Protein AF-A0A0A8X2U4-F1 (afdb_monomer_lite)

Radius of gyration: 12.23 Å; chains: 1; bounding box: 30×22×30 Å

Sequence (86 aa):
MNNEAILQKSAEQQQLKDIQNKIVEDIYSDEDLVRLLDLLKENTDKMDYLQTRKLCELVQYLYTNEREERQANKLLDIINGMFYKQ

Organism: Mesobacillus selenatarsenatis (strain DSM 18680 / JCM 14380 / FERM P-15431 / SF-1) (NCBI:txid1321606)

Secondary structure (DSSP, 8-state):
----BS--SHHHHHHHHHHHHHHHTT---HHHHHHHHHHHHTTGGG--HHHHHHHHHHHHHHHHS-GGG--HHHHHHHHHHHHB--

Structure (mmCIF, N/CA/C/O backbone):
data_AF-A0A0A8X2U4-F1
#
_entry.id   AF-A0A0A8X2U4-F1
#
loop_
_atom_site.group_PDB
_atom_site.id
_atom_site.type_symbol
_atom_site.label_atom_id
_atom_site.label_alt_id
_atom_site.label_comp_id
_atom_site.label_asym_id
_atom_site.label_entity_id
_atom_site.label_seq_id
_atom_site.pdbx_PDB_ins_code
_atom_site.Cartn_x
_atom_site.Cartn_y
_atom_site.Cartn_z
_atom_site.occupancy
_atom_site.B_iso_or_equiv
_atom_site.auth_seq_id
_atom_site.auth_comp_id
_atom_site.auth_asym_id
_atom_site.auth_atom_id
_atom_site.pdbx_PDB_model_num
ATOM 1 N N . MET A 1 1 ? 18.955 11.109 -2.482 1.00 35.19 1 MET A N 1
ATOM 2 C CA . MET A 1 1 ? 19.135 9.724 -2.960 1.00 35.19 1 MET A CA 1
ATOM 3 C C . MET A 1 1 ? 17.957 9.433 -3.867 1.00 35.19 1 MET A C 1
ATOM 5 O O . MET A 1 1 ? 16.838 9.702 -3.450 1.00 35.19 1 MET A O 1
ATOM 9 N N . ASN A 1 2 ? 18.195 9.033 -5.117 1.00 37.03 2 ASN A N 1
ATOM 10 C CA . ASN A 1 2 ? 17.110 8.631 -6.012 1.00 37.03 2 ASN A CA 1
ATOM 11 C C . ASN A 1 2 ? 16.651 7.247 -5.558 1.00 37.03 2 ASN A C 1
ATOM 13 O O . ASN A 1 2 ? 17.296 6.259 -5.893 1.00 37.03 2 ASN A O 1
ATOM 17 N N . ASN A 1 3 ? 15.587 7.184 -4.759 1.00 52.84 3 ASN A N 1
ATOM 18 C CA . ASN A 1 3 ? 14.938 5.913 -4.471 1.00 52.84 3 ASN A CA 1
ATOM 19 C C . ASN A 1 3 ? 14.336 5.423 -5.787 1.00 52.84 3 ASN A C 1
ATOM 21 O O . ASN A 1 3 ? 13.372 6.007 -6.286 1.00 52.84 3 ASN A O 1
ATOM 25 N N . GLU A 1 4 ? 14.939 4.404 -6.393 1.00 63.16 4 GLU A N 1
ATOM 26 C CA . GLU A 1 4 ? 14.368 3.779 -7.580 1.00 63.16 4 GLU A CA 1
ATOM 27 C C . GLU A 1 4 ? 12.996 3.212 -7.204 1.00 63.16 4 GLU A C 1
ATOM 29 O O . GLU A 1 4 ? 12.881 2.356 -6.324 1.00 63.16 4 GLU A O 1
ATOM 34 N N . ALA A 1 5 ? 11.948 3.737 -7.836 1.00 78.25 5 ALA A N 1
ATOM 35 C CA . ALA A 1 5 ? 10.593 3.253 -7.650 1.00 78.25 5 ALA A CA 1
ATOM 36 C C . ALA A 1 5 ? 10.340 2.045 -8.561 1.00 78.25 5 ALA A C 1
ATOM 38 O O . ALA A 1 5 ? 10.770 2.025 -9.720 1.00 78.25 5 ALA A O 1
ATOM 39 N N . ILE A 1 6 ? 9.597 1.052 -8.070 1.00 87.94 6 ILE A N 1
ATOM 40 C CA . ILE A 1 6 ? 9.170 -0.087 -8.906 1.00 87.94 6 ILE A CA 1
ATOM 41 C C . ILE A 1 6 ? 8.203 0.358 -10.017 1.00 87.94 6 ILE A C 1
ATOM 43 O O . ILE A 1 6 ? 8.174 -0.238 -11.095 1.00 87.94 6 ILE A O 1
ATOM 47 N N . LEU A 1 7 ? 7.469 1.451 -9.777 1.00 88.88 7 LEU A N 1
ATOM 48 C CA . LEU A 1 7 ? 6.557 2.075 -10.733 1.00 88.88 7 LEU A CA 1
ATOM 49 C C . LEU A 1 7 ? 7.322 3.017 -11.657 1.00 88.88 7 LEU A C 1
ATOM 51 O O . LEU A 1 7 ? 7.924 3.997 -11.213 1.00 88.88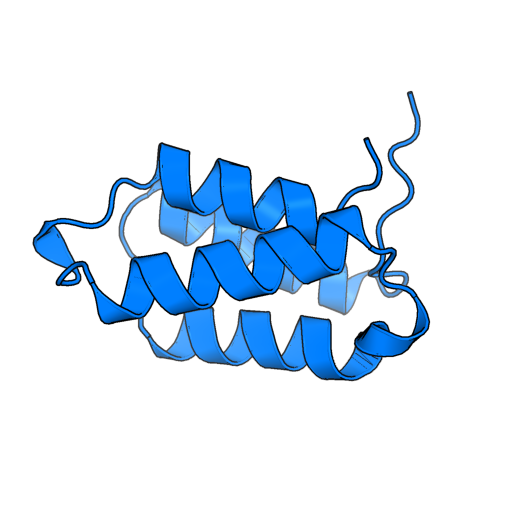 7 LEU A O 1
ATOM 55 N N . GLN A 1 8 ? 7.261 2.735 -12.954 1.00 84.50 8 GLN A N 1
ATOM 56 C CA . GLN A 1 8 ? 7.961 3.505 -13.986 1.00 84.50 8 GLN A CA 1
ATOM 57 C C . GLN A 1 8 ? 7.003 4.395 -14.785 1.00 84.50 8 GLN A C 1
ATOM 59 O O . GLN A 1 8 ? 7.436 5.378 -15.386 1.00 84.50 8 GLN A O 1
ATOM 64 N N . LYS A 1 9 ? 5.697 4.085 -14.797 1.00 89.44 9 LYS A N 1
ATOM 65 C CA . LYS A 1 9 ? 4.709 4.905 -15.503 1.00 89.44 9 LYS A CA 1
ATOM 66 C C . LYS A 1 9 ? 4.219 6.028 -14.591 1.00 89.44 9 LYS A C 1
ATOM 68 O O . LYS A 1 9 ? 3.846 5.793 -13.444 1.00 89.44 9 LYS A O 1
ATOM 73 N N . SER A 1 10 ? 4.137 7.245 -15.127 1.00 89.88 10 SER A N 1
ATOM 74 C CA . SER A 1 10 ? 3.648 8.414 -14.380 1.00 89.88 10 SER A CA 1
ATOM 75 C C . SER A 1 10 ? 2.225 8.224 -13.844 1.00 89.88 10 SER A C 1
ATOM 77 O O . SER A 1 10 ? 1.927 8.654 -12.734 1.00 89.88 10 SER A O 1
ATOM 79 N N . ALA A 1 11 ? 1.360 7.541 -14.600 1.00 92.81 11 ALA A N 1
ATOM 80 C CA . ALA A 1 11 ? -0.004 7.232 -14.178 1.00 92.81 11 ALA A CA 1
ATOM 81 C C . ALA A 1 11 ? -0.039 6.337 -12.925 1.00 92.81 11 ALA A C 1
ATOM 83 O O . ALA A 1 11 ? -0.793 6.618 -11.999 1.00 92.81 11 ALA A O 1
ATOM 84 N N . GLU A 1 12 ? 0.816 5.313 -12.863 1.00 92.94 12 GLU A N 1
ATOM 85 C CA . GLU A 1 12 ? 0.936 4.411 -11.707 1.00 92.94 12 GLU A CA 1
ATOM 86 C C . GLU A 1 12 ? 1.471 5.169 -10.483 1.00 92.94 12 GLU A C 1
ATOM 88 O O . GLU A 1 12 ? 0.957 5.028 -9.376 1.00 92.94 12 GLU A O 1
ATOM 93 N N . GLN A 1 13 ? 2.477 6.026 -10.686 1.00 93.06 13 GLN A N 1
ATOM 94 C CA . GLN A 1 13 ? 3.039 6.865 -9.623 1.00 93.06 13 GLN A CA 1
ATOM 95 C C . GLN A 1 13 ? 2.003 7.845 -9.057 1.00 93.06 13 GLN A C 1
ATOM 97 O O . GLN A 1 13 ? 1.946 8.044 -7.844 1.00 93.06 13 GLN A O 1
ATOM 102 N N . GLN A 1 14 ? 1.167 8.438 -9.916 1.00 94.75 14 GLN A N 1
ATOM 103 C CA . GLN A 1 14 ? 0.080 9.311 -9.479 1.00 94.75 14 GLN A CA 1
ATOM 104 C C . GLN A 1 14 ? -0.975 8.530 -8.687 1.00 94.75 14 GLN A C 1
ATOM 106 O O . GLN A 1 14 ? -1.378 8.982 -7.622 1.00 94.75 14 GLN A O 1
ATOM 111 N N . GLN A 1 15 ? -1.363 7.338 -9.150 1.00 95.25 15 GLN A N 1
ATOM 112 C CA . GLN A 1 15 ? -2.305 6.476 -8.429 1.00 95.25 15 GLN A CA 1
ATOM 113 C C . GLN A 1 15 ? -1.782 6.080 -7.043 1.00 95.25 15 GLN A C 1
ATOM 115 O O . GLN A 1 15 ? -2.519 6.176 -6.063 1.00 95.25 15 GLN A O 1
ATOM 120 N N . LEU A 1 16 ? -0.506 5.692 -6.935 1.00 95.69 16 LEU A N 1
ATOM 121 C CA . LEU A 1 16 ? 0.127 5.414 -5.644 1.00 95.69 16 LEU A CA 1
ATOM 122 C C . LEU A 1 16 ? 0.076 6.642 -4.725 1.00 95.69 16 LEU A C 1
ATOM 124 O O . LEU A 1 16 ? -0.303 6.518 -3.561 1.00 95.69 16 LEU A O 1
ATOM 128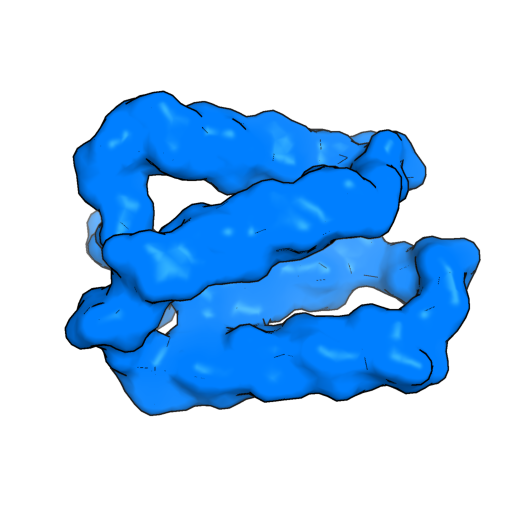 N N . LYS A 1 17 ? 0.419 7.824 -5.250 1.00 95.88 17 LYS A N 1
ATOM 129 C CA . LYS A 1 17 ? 0.393 9.080 -4.493 1.00 95.88 17 LYS A CA 1
ATOM 130 C C . LYS A 1 17 ? -1.012 9.421 -3.996 1.00 95.88 17 LYS A C 1
ATOM 132 O O . LYS A 1 17 ? -1.167 9.842 -2.853 1.00 95.88 17 LYS A O 1
ATOM 137 N N . ASP A 1 18 ? -2.031 9.218 -4.824 1.00 97.44 18 ASP A N 1
ATOM 138 C CA . ASP A 1 18 ? -3.423 9.458 -4.443 1.00 97.44 18 ASP A CA 1
ATOM 139 C C . ASP A 1 18 ? -3.854 8.521 -3.304 1.00 97.44 18 ASP A C 1
ATOM 141 O O . ASP A 1 18 ? -4.465 8.970 -2.336 1.00 97.44 18 ASP A O 1
ATOM 145 N N . ILE A 1 19 ? -3.476 7.239 -3.365 1.00 97.50 19 ILE A N 1
ATOM 146 C CA . ILE A 1 19 ? -3.739 6.269 -2.290 1.00 97.50 19 ILE A CA 1
ATOM 147 C C . ILE A 1 19 ? -3.002 6.670 -1.005 1.00 97.50 19 ILE A C 1
ATOM 149 O O . ILE A 1 19 ? -3.601 6.678 0.069 1.00 97.50 19 ILE A O 1
ATOM 153 N N . GLN A 1 20 ? -1.727 7.056 -1.096 1.00 97.00 20 GLN A N 1
ATOM 154 C CA . GLN A 1 20 ? -0.953 7.529 0.055 1.00 97.00 20 GLN A CA 1
ATOM 155 C C . GLN A 1 20 ? -1.595 8.759 0.707 1.00 97.00 20 GLN A C 1
ATOM 157 O O . GLN A 1 20 ? -1.727 8.792 1.928 1.00 97.00 20 GLN A O 1
ATOM 162 N N . ASN A 1 21 ? -2.048 9.736 -0.085 1.00 97.88 21 ASN A N 1
ATOM 163 C CA . ASN A 1 21 ? -2.737 10.921 0.432 1.00 97.88 21 ASN A CA 1
ATOM 164 C C . ASN A 1 21 ? -4.030 10.544 1.164 1.00 97.88 21 ASN A C 1
ATOM 166 O O . ASN A 1 21 ? -4.258 11.012 2.274 1.00 97.88 21 ASN A O 1
ATOM 170 N N . LYS A 1 22 ? -4.833 9.632 0.604 1.00 97.81 22 LYS A N 1
ATOM 171 C CA . LYS A 1 22 ? -6.033 9.126 1.286 1.00 97.81 22 LYS A CA 1
ATOM 172 C C . LYS A 1 22 ? -5.716 8.406 2.595 1.00 97.81 22 LYS A C 1
ATOM 174 O O . LYS A 1 22 ? -6.518 8.467 3.520 1.00 97.81 22 LYS A O 1
ATOM 179 N N . ILE A 1 23 ? -4.576 7.714 2.684 1.00 96.81 23 ILE A N 1
ATOM 180 C CA . ILE A 1 23 ? -4.118 7.090 3.934 1.00 96.81 23 ILE A CA 1
ATOM 181 C C . ILE A 1 23 ? -3.715 8.153 4.955 1.00 96.81 23 ILE A C 1
ATOM 183 O O . ILE A 1 23 ? -4.104 8.042 6.113 1.00 96.81 23 ILE A O 1
ATOM 187 N N . VAL A 1 24 ? -2.992 9.197 4.536 1.00 96.56 24 VAL A N 1
ATOM 188 C CA . VAL A 1 24 ? -2.643 10.342 5.398 1.00 96.56 24 VAL A CA 1
ATOM 189 C C . VAL A 1 24 ? -3.897 11.029 5.944 1.00 96.56 24 VAL A C 1
ATOM 191 O O . VAL A 1 24 ? -3.943 11.374 7.121 1.00 96.56 24 VAL A O 1
ATOM 194 N N . GLU A 1 25 ? -4.908 11.209 5.099 1.00 96.75 25 GLU A N 1
ATOM 195 C CA . GLU A 1 25 ? -6.191 11.824 5.454 1.00 96.75 25 GLU A CA 1
ATOM 196 C C . GLU A 1 25 ? -7.154 10.853 6.166 1.00 96.75 25 GLU A C 1
ATOM 198 O O . GLU A 1 25 ? -8.235 11.262 6.576 1.00 96.75 25 GLU A O 1
ATOM 203 N N . ASP A 1 26 ? -6.768 9.580 6.319 1.00 94.88 26 ASP A N 1
ATOM 204 C CA . ASP A 1 26 ? -7.568 8.480 6.878 1.00 94.88 26 ASP A CA 1
ATOM 205 C C . ASP A 1 26 ? -8.934 8.251 6.191 1.00 94.88 26 ASP A C 1
ATOM 207 O O . ASP A 1 26 ? -9.873 7.711 6.770 1.00 94.88 26 ASP A O 1
ATOM 211 N N . ILE A 1 27 ? -9.042 8.601 4.908 1.00 96.31 27 ILE A N 1
ATOM 212 C CA . ILE A 1 27 ? -10.258 8.439 4.088 1.00 96.31 27 ILE A CA 1
ATOM 213 C C . ILE A 1 27 ? -10.167 7.279 3.086 1.00 96.31 27 ILE A C 1
ATOM 215 O O . ILE A 1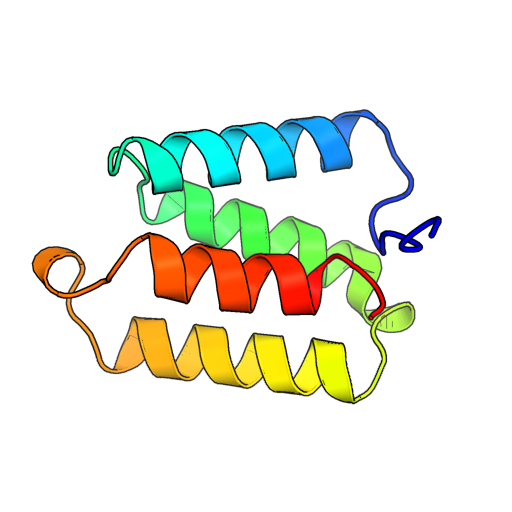 27 ? -11.011 7.148 2.199 1.00 96.31 27 ILE A O 1
ATOM 219 N N . TYR A 1 28 ? -9.120 6.457 3.172 1.00 95.56 28 TYR A N 1
ATOM 220 C CA . TYR A 1 28 ? -8.940 5.326 2.264 1.00 95.56 28 TYR A CA 1
ATOM 221 C C . TYR A 1 28 ? -9.946 4.197 2.531 1.00 95.56 28 TYR A C 1
ATOM 223 O O . TYR A 1 28 ? -10.334 3.920 3.672 1.00 95.56 28 TYR A O 1
ATOM 231 N N . SER A 1 29 ? -10.310 3.526 1.441 1.00 94.56 29 SER A N 1
ATOM 232 C CA . SER A 1 29 ? -11.2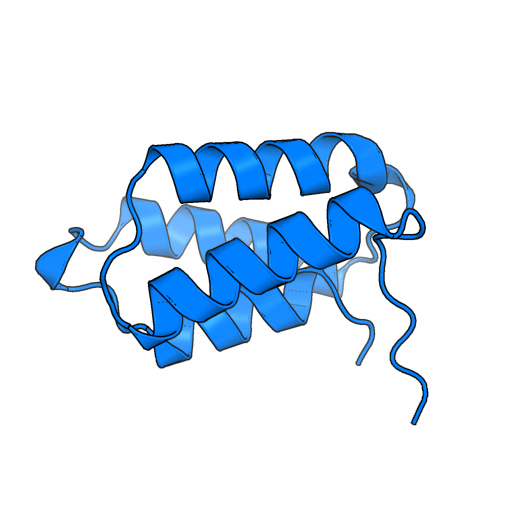19 2.381 1.384 1.00 94.56 29 SER A CA 1
ATOM 233 C C . SER A 1 29 ? -10.476 1.083 1.053 1.00 94.56 29 SER A C 1
ATOM 235 O O . SER A 1 29 ? -9.322 1.105 0.620 1.00 94.56 29 SER A O 1
ATOM 237 N N . ASP A 1 30 ? -11.150 -0.060 1.187 1.00 91.88 30 ASP A N 1
ATOM 238 C CA . ASP A 1 30 ? -10.582 -1.343 0.756 1.00 91.88 30 ASP A CA 1
ATOM 239 C C . ASP A 1 30 ? -10.336 -1.390 -0.765 1.00 91.88 30 ASP A C 1
ATOM 241 O O . ASP A 1 30 ? -9.379 -2.021 -1.207 1.00 91.88 30 ASP A O 1
ATOM 245 N N . GLU A 1 31 ? -11.112 -0.662 -1.581 1.00 95.69 31 GLU A N 1
ATOM 246 C CA . GLU A 1 31 ? -10.842 -0.537 -3.023 1.00 95.69 31 GLU A CA 1
ATOM 247 C C . GLU A 1 31 ? -9.501 0.149 -3.309 1.00 95.69 31 GLU A C 1
ATOM 249 O O . GLU A 1 31 ? -8.807 -0.216 -4.260 1.00 95.69 31 GLU A O 1
ATOM 254 N N . ASP A 1 32 ? -9.108 1.127 -2.488 1.00 96.38 32 ASP A N 1
ATOM 255 C CA . ASP A 1 32 ? -7.804 1.782 -2.616 1.00 96.38 32 ASP A CA 1
ATOM 256 C C . ASP A 1 32 ? -6.665 0.791 -2.316 1.00 96.38 32 ASP A C 1
ATOM 258 O O . ASP A 1 32 ? -5.640 0.799 -2.999 1.00 96.38 32 ASP A O 1
ATOM 262 N N . LEU A 1 33 ? -6.865 -0.117 -1.353 1.00 94.25 33 LEU A N 1
ATOM 263 C CA . LEU A 1 33 ? -5.910 -1.184 -1.039 1.00 94.25 33 LEU A CA 1
ATOM 264 C C . LEU A 1 33 ? -5.842 -2.245 -2.145 1.00 94.25 33 LEU A C 1
ATOM 266 O O . LEU A 1 33 ? -4.752 -2.706 -2.478 1.00 94.25 33 LEU A O 1
ATOM 270 N N . VAL A 1 34 ? -6.973 -2.605 -2.756 1.00 94.69 34 VAL A N 1
ATOM 271 C CA . VAL A 1 34 ? -6.997 -3.514 -3.915 1.00 94.69 34 VAL A CA 1
ATOM 272 C C . VAL A 1 34 ? -6.221 -2.912 -5.085 1.00 94.69 34 VAL A C 1
ATOM 274 O O . VAL A 1 34 ? -5.345 -3.574 -5.635 1.00 94.69 34 VAL A O 1
ATOM 277 N N . ARG A 1 35 ? -6.452 -1.632 -5.407 1.00 95.06 35 ARG A N 1
ATOM 278 C CA . ARG A 1 35 ? -5.694 -0.927 -6.458 1.00 95.06 35 ARG A CA 1
ATOM 279 C C . ARG A 1 35 ? -4.197 -0.904 -6.168 1.00 95.06 35 ARG A C 1
ATOM 281 O O . ARG A 1 35 ? -3.391 -1.059 -7.081 1.00 95.06 35 ARG A O 1
ATOM 288 N N . LEU A 1 36 ? -3.815 -0.742 -4.903 1.00 94.94 36 LEU A N 1
ATOM 289 C CA . LEU A 1 36 ? -2.418 -0.809 -4.487 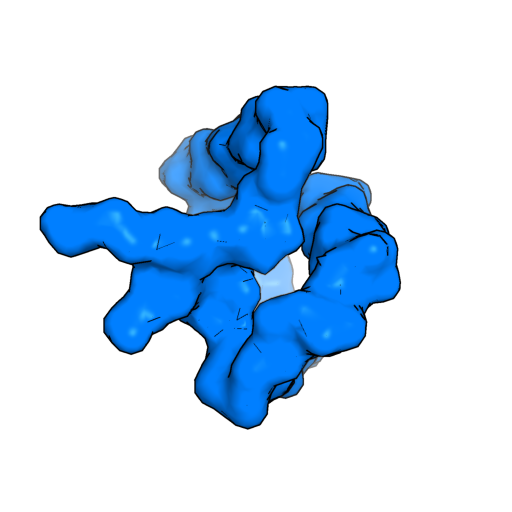1.00 94.94 36 LEU A CA 1
ATOM 290 C C . LEU A 1 36 ? -1.800 -2.193 -4.747 1.00 94.94 36 LEU A C 1
ATOM 292 O O . LEU A 1 36 ? -0.663 -2.278 -5.212 1.00 94.94 36 LEU A O 1
ATOM 296 N N . LEU A 1 37 ? -2.541 -3.273 -4.488 1.00 93.19 37 LEU A N 1
ATOM 297 C CA . LEU A 1 37 ? -2.098 -4.636 -4.793 1.00 93.19 37 LEU A CA 1
ATOM 298 C C . LEU A 1 37 ? -2.022 -4.901 -6.303 1.00 93.19 37 LEU A C 1
ATOM 300 O O . LEU A 1 37 ? -1.097 -5.582 -6.744 1.00 93.19 37 LEU A O 1
ATOM 304 N N . ASP A 1 38 ? -2.929 -4.337 -7.102 1.00 93.81 38 ASP A N 1
ATOM 305 C CA . ASP A 1 38 ? -2.883 -4.444 -8.565 1.00 93.81 38 ASP A CA 1
ATOM 306 C C . ASP A 1 38 ? -1.640 -3.749 -9.146 1.00 93.81 38 ASP A C 1
ATOM 308 O O . ASP A 1 38 ? -0.936 -4.336 -9.971 1.00 93.81 38 ASP A O 1
ATOM 312 N N . LEU A 1 39 ? -1.292 -2.557 -8.639 1.00 92.75 39 LEU A N 1
ATOM 313 C CA . LEU A 1 39 ? -0.048 -1.863 -9.000 1.00 92.75 39 LEU A CA 1
ATOM 314 C C . LEU A 1 39 ? 1.195 -2.719 -8.719 1.00 92.75 39 LEU A C 1
ATOM 316 O O . LEU A 1 39 ? 2.136 -2.732 -9.517 1.00 92.75 39 LEU A O 1
ATOM 320 N N . LEU A 1 40 ? 1.206 -3.445 -7.596 1.00 91.12 40 LEU A N 1
ATOM 321 C CA . LEU A 1 40 ? 2.291 -4.369 -7.261 1.00 91.12 40 LEU A CA 1
ATOM 322 C C . LEU A 1 40 ? 2.301 -5.583 -8.178 1.00 91.12 40 LEU A C 1
ATOM 324 O O . LEU A 1 40 ? 3.366 -5.963 -8.653 1.00 91.12 40 LEU A O 1
ATOM 328 N N . LYS A 1 41 ? 1.134 -6.172 -8.454 1.00 90.38 41 LYS A N 1
ATOM 329 C CA . LYS A 1 41 ? 0.990 -7.369 -9.289 1.00 90.38 41 LYS A CA 1
ATOM 330 C C . LYS A 1 41 ? 1.636 -7.187 -10.662 1.00 90.38 41 LYS A C 1
ATOM 332 O O . LYS A 1 41 ? 2.345 -8.081 -11.123 1.00 90.38 41 LYS A O 1
ATOM 337 N N . GLU A 1 42 ? 1.441 -6.021 -11.273 1.00 87.31 42 GLU A N 1
ATOM 338 C CA . GLU A 1 42 ? 2.024 -5.662 -12.573 1.00 87.31 42 GLU A CA 1
ATOM 339 C C . GLU A 1 42 ? 3.545 -5.427 -12.541 1.00 87.31 42 GLU A C 1
ATOM 341 O O . GLU A 1 42 ? 4.168 -5.329 -13.596 1.00 87.31 42 GLU A O 1
ATOM 346 N N . ASN A 1 43 ? 4.149 -5.333 -11.352 1.00 87.56 43 ASN A N 1
ATOM 347 C CA . ASN A 1 43 ? 5.555 -4.973 -11.152 1.00 87.56 43 ASN A CA 1
ATOM 348 C C . ASN A 1 43 ? 6.295 -5.933 -10.198 1.00 87.56 43 ASN A C 1
ATOM 350 O O . ASN A 1 43 ? 7.357 -5.589 -9.673 1.00 87.56 43 ASN A O 1
ATOM 354 N N . THR A 1 44 ? 5.747 -7.129 -9.950 1.00 87.25 44 THR A N 1
ATOM 355 C CA . THR A 1 44 ? 6.316 -8.099 -8.991 1.00 87.25 44 THR A CA 1
ATOM 356 C C . THR A 1 44 ? 7.699 -8.601 -9.396 1.00 87.25 44 THR A C 1
ATOM 358 O O . THR A 1 44 ? 8.526 -8.883 -8.535 1.00 87.25 44 THR A O 1
ATOM 361 N N . ASP A 1 45 ? 7.986 -8.651 -10.695 1.00 88.75 45 ASP A N 1
ATOM 362 C CA . ASP A 1 45 ? 9.283 -9.015 -11.271 1.00 88.75 45 ASP A CA 1
ATOM 363 C C . ASP A 1 45 ? 10.412 -8.038 -10.899 1.00 88.75 45 ASP A C 1
ATOM 365 O O . ASP A 1 45 ? 11.588 -8.397 -10.953 1.00 88.75 45 ASP A O 1
ATOM 369 N N . LYS A 1 46 ? 10.061 -6.812 -10.497 1.00 88.50 46 LYS A N 1
ATOM 370 C CA . LYS A 1 46 ? 11.002 -5.757 -10.097 1.00 88.50 46 LYS A CA 1
ATOM 371 C C . LYS A 1 46 ? 11.225 -5.693 -8.590 1.00 88.50 46 LYS A C 1
ATOM 373 O O . LYS A 1 46 ? 12.067 -4.910 -8.149 1.00 88.50 46 LYS A O 1
ATOM 378 N N . MET A 1 47 ? 10.457 -6.457 -7.812 1.00 90.56 47 MET A N 1
ATOM 379 C CA . MET A 1 47 ? 10.537 -6.439 -6.358 1.00 90.56 47 MET A CA 1
ATOM 380 C C . MET A 1 47 ? 11.747 -7.233 -5.875 1.00 90.56 47 MET A C 1
ATOM 382 O O . MET A 1 47 ? 11.945 -8.390 -6.246 1.00 90.56 47 MET A O 1
ATOM 386 N N . ASP A 1 48 ? 12.536 -6.630 -4.994 1.00 91.44 48 ASP A N 1
ATOM 387 C CA . ASP A 1 48 ? 13.569 -7.349 -4.264 1.00 91.44 48 ASP A CA 1
ATOM 388 C C . ASP A 1 48 ? 12.994 -8.109 -3.050 1.00 91.44 48 ASP A C 1
ATOM 390 O O . ASP A 1 48 ? 11.793 -8.093 -2.742 1.00 91.44 48 ASP A O 1
ATOM 394 N N . TYR A 1 49 ? 13.875 -8.816 -2.343 1.00 91.69 49 TYR A N 1
ATOM 395 C CA . TYR A 1 49 ? 13.509 -9.582 -1.155 1.00 91.69 49 TYR A CA 1
ATOM 396 C C . TYR A 1 49 ? 12.914 -8.710 -0.034 1.00 91.69 49 TYR A C 1
ATOM 398 O O . TYR A 1 49 ? 11.983 -9.140 0.651 1.00 91.69 49 TYR A O 1
ATOM 406 N N . LEU A 1 50 ? 13.423 -7.489 0.165 1.00 92.31 50 LEU A N 1
ATOM 407 C CA . LEU A 1 50 ? 12.939 -6.584 1.209 1.00 92.31 50 LEU A CA 1
ATOM 408 C C . LEU A 1 50 ? 11.544 -6.058 0.867 1.00 92.31 50 LEU A C 1
ATOM 410 O O . LEU A 1 50 ? 10.661 -6.072 1.725 1.00 92.31 50 LEU A O 1
ATOM 414 N N . GLN A 1 51 ? 11.321 -5.683 -0.390 1.00 92.62 51 GLN A N 1
ATOM 415 C CA . GLN A 1 51 ? 10.021 -5.244 -0.894 1.00 92.62 51 GLN A CA 1
ATOM 416 C C . GLN A 1 51 ? 8.988 -6.374 -0.813 1.00 92.62 51 GLN A C 1
ATOM 418 O O . GLN A 1 51 ? 7.861 -6.165 -0.363 1.00 92.62 51 GLN A O 1
ATOM 423 N N . THR A 1 52 ? 9.385 -7.604 -1.151 1.00 92.75 52 THR A N 1
ATOM 424 C CA . THR A 1 52 ? 8.528 -8.794 -1.010 1.00 92.75 52 THR A CA 1
ATOM 425 C C . THR A 1 52 ? 8.162 -9.048 0.452 1.00 92.75 52 THR A C 1
ATOM 427 O O . THR A 1 52 ? 7.004 -9.308 0.779 1.00 92.75 52 THR A O 1
ATOM 430 N N . ARG A 1 53 ? 9.124 -8.909 1.371 1.00 94.81 53 ARG A N 1
ATOM 431 C CA . ARG A 1 53 ? 8.859 -9.012 2.811 1.00 94.81 53 ARG A CA 1
ATOM 432 C C . ARG A 1 53 ? 7.872 -7.941 3.284 1.00 94.81 53 ARG A C 1
ATOM 434 O O . ARG A 1 53 ? 7.026 -8.242 4.124 1.00 94.81 53 ARG A O 1
ATOM 441 N N . LYS A 1 54 ? 7.952 -6.720 2.747 1.00 95.25 54 LYS A N 1
ATOM 442 C CA . LYS A 1 54 ? 7.005 -5.639 3.054 1.00 95.25 54 LYS A CA 1
ATOM 443 C C . LYS A 1 54 ? 5.593 -5.929 2.551 1.00 95.25 54 LYS A C 1
ATOM 445 O O . LYS A 1 54 ? 4.641 -5.635 3.266 1.00 95.25 54 LYS A O 1
ATOM 450 N N . LEU A 1 55 ? 5.443 -6.603 1.412 1.00 94.25 55 LEU A N 1
ATOM 451 C CA . LEU A 1 55 ? 4.138 -7.101 0.967 1.00 94.25 55 LEU A CA 1
ATOM 452 C C . LEU A 1 55 ? 3.544 -8.115 1.950 1.00 94.25 55 LEU A C 1
ATOM 454 O O . LEU A 1 55 ? 2.380 -7.991 2.328 1.00 94.25 55 LEU A O 1
ATOM 458 N N . CYS A 1 56 ? 4.341 -9.070 2.432 1.00 94.81 56 CYS A N 1
ATOM 459 C CA . CYS A 1 56 ? 3.883 -9.998 3.469 1.00 94.81 56 CYS A CA 1
ATOM 460 C C . CYS A 1 56 ? 3.481 -9.265 4.761 1.00 94.81 56 CYS A C 1
ATOM 462 O O . CYS A 1 56 ? 2.466 -9.603 5.370 1.00 94.81 56 CYS A O 1
ATOM 464 N N . GLU A 1 57 ? 4.247 -8.244 5.159 1.00 96.50 57 GLU A N 1
ATOM 465 C CA . GLU A 1 57 ? 3.940 -7.400 6.319 1.00 96.50 57 GLU A CA 1
ATOM 466 C C . GLU A 1 57 ? 2.607 -6.657 6.140 1.00 96.50 57 GLU A C 1
ATOM 468 O O . GLU A 1 57 ? 1.805 -6.629 7.074 1.00 96.50 57 GLU A O 1
ATOM 473 N N . LEU A 1 58 ? 2.328 -6.127 4.941 1.00 95.75 58 LEU A N 1
ATOM 474 C CA . LEU A 1 58 ? 1.050 -5.480 4.635 1.00 95.75 58 LEU A CA 1
ATOM 475 C C . LEU A 1 58 ? -0.112 -6.462 4.780 1.00 95.75 58 LEU A C 1
ATOM 477 O O . LEU A 1 58 ? -1.079 -6.162 5.474 1.00 95.75 58 LEU A O 1
ATOM 481 N N . VAL A 1 59 ? -0.015 -7.637 4.153 1.00 94.44 59 VAL A N 1
ATOM 482 C CA . VAL A 1 59 ? -1.079 -8.652 4.196 1.00 94.44 59 VAL A CA 1
ATOM 483 C C . VAL A 1 59 ? -1.368 -9.067 5.638 1.00 94.44 59 VAL A C 1
ATOM 485 O O . VAL A 1 59 ? -2.525 -9.083 6.055 1.00 94.44 59 VAL A O 1
ATOM 488 N N . GLN A 1 60 ? -0.325 -9.337 6.427 1.00 96.62 60 GLN A N 1
ATOM 489 C CA . GLN A 1 60 ? -0.484 -9.678 7.839 1.00 96.62 60 GLN A CA 1
ATOM 490 C C . GLN A 1 60 ? -1.120 -8.530 8.630 1.00 96.62 60 GLN A C 1
ATOM 492 O O . GLN A 1 60 ? -1.994 -8.770 9.466 1.00 96.62 60 GLN A O 1
ATOM 497 N N . TYR A 1 61 ? -0.703 -7.289 8.374 1.00 96.12 61 TYR A N 1
ATOM 498 C CA . TYR A 1 61 ? -1.237 -6.123 9.064 1.00 96.12 61 TYR A CA 1
ATOM 499 C C . TYR A 1 61 ? -2.730 -5.933 8.781 1.00 96.12 61 TYR A C 1
ATOM 501 O O . TYR A 1 61 ? -3.509 -5.798 9.722 1.00 96.12 61 TYR A O 1
ATOM 509 N N . LEU A 1 62 ? -3.133 -6.009 7.511 1.00 94.56 62 LEU A N 1
ATOM 510 C CA . LEU A 1 62 ? -4.529 -5.877 7.094 1.00 94.56 62 LEU A CA 1
ATOM 511 C C . LEU A 1 62 ? -5.415 -7.015 7.616 1.00 94.56 62 LEU A C 1
ATOM 513 O O . LEU A 1 62 ? -6.573 -6.771 7.939 1.00 94.56 62 LEU A O 1
ATOM 517 N N . TYR A 1 63 ? -4.876 -8.235 7.711 1.00 94.81 63 TYR A N 1
ATOM 518 C CA . TYR A 1 63 ? -5.595 -9.399 8.236 1.00 94.81 63 TYR A CA 1
ATOM 519 C C . TYR A 1 63 ? -5.792 -9.345 9.757 1.00 94.81 63 TYR A C 1
ATOM 521 O O . TYR A 1 63 ? -6.798 -9.820 10.269 1.00 94.81 63 TYR A O 1
ATOM 529 N N . THR A 1 64 ? -4.815 -8.797 10.485 1.00 96.38 64 THR A N 1
ATOM 530 C CA . THR A 1 64 ? -4.804 -8.824 11.959 1.00 96.38 64 THR A CA 1
ATOM 531 C C . THR A 1 64 ? -5.515 -7.623 12.584 1.00 96.38 64 THR A C 1
ATOM 533 O O . THR A 1 64 ? -5.877 -7.696 13.751 1.00 96.38 64 THR A O 1
ATOM 536 N N . ASN A 1 65 ? -5.674 -6.519 11.847 1.00 94.75 65 ASN A N 1
ATOM 537 C CA . ASN A 1 65 ? -6.210 -5.262 12.376 1.00 94.75 65 ASN A CA 1
ATOM 538 C C . ASN A 1 65 ? -7.472 -4.869 11.604 1.00 94.75 65 ASN A C 1
ATOM 540 O O . ASN A 1 65 ? -7.443 -4.742 10.367 1.00 94.75 65 ASN A O 1
ATOM 544 N N . GLU A 1 66 ? -8.551 -4.614 12.343 1.00 93.69 66 GLU A N 1
ATOM 545 C CA . GLU A 1 66 ? -9.761 -3.996 11.795 1.00 93.69 66 GLU A CA 1
ATOM 546 C C . GLU A 1 66 ? -9.448 -2.587 11.269 1.00 93.69 66 GLU A C 1
ATOM 548 O O . GLU A 1 66 ? -8.413 -1.997 11.593 1.00 93.69 66 GLU A O 1
ATOM 553 N N . ARG A 1 67 ? -10.300 -2.038 10.396 1.00 90.25 67 ARG A N 1
ATOM 554 C CA . ARG A 1 67 ? -9.998 -0.782 9.684 1.00 90.25 67 ARG A CA 1
ATOM 555 C C . ARG A 1 67 ? -9.763 0.387 10.645 1.00 90.25 67 ARG A C 1
ATOM 557 O O . ARG A 1 67 ? -8.912 1.232 10.365 1.00 90.25 67 ARG A O 1
ATOM 564 N N . GLU A 1 68 ? -10.486 0.398 11.753 1.00 91.88 68 GLU A N 1
ATOM 565 C CA . GLU A 1 68 ? -10.471 1.381 12.833 1.00 91.88 68 GLU A CA 1
ATOM 566 C C . GLU A 1 68 ? -9.184 1.314 13.672 1.00 91.88 68 GLU A C 1
ATOM 568 O O . GLU A 1 68 ? -8.789 2.298 14.293 1.00 91.88 68 GLU A O 1
ATOM 573 N N . GLU A 1 69 ? -8.501 0.168 13.669 1.00 94.69 69 GLU A N 1
ATOM 574 C CA . GLU A 1 69 ? -7.251 -0.064 14.402 1.00 94.69 69 GLU A CA 1
ATOM 575 C C . GLU A 1 69 ? -6.008 0.208 13.537 1.00 94.69 69 GLU A C 1
ATOM 577 O O . GLU A 1 69 ? -4.874 0.263 14.032 1.00 94.69 69 GLU A O 1
ATOM 582 N N . ARG A 1 70 ? -6.198 0.371 12.221 1.00 94.56 70 ARG A N 1
ATOM 583 C CA . ARG A 1 70 ? -5.106 0.580 11.269 1.00 94.56 70 ARG 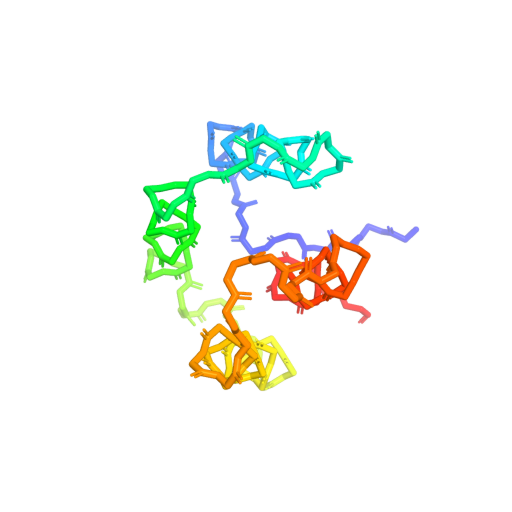A CA 1
ATOM 584 C C . ARG A 1 70 ? -4.529 1.987 11.402 1.00 94.56 70 ARG A C 1
ATOM 586 O O . ARG A 1 70 ? -5.162 2.980 11.067 1.00 94.56 70 ARG A O 1
ATOM 593 N N . GLN A 1 71 ? -3.269 2.062 11.805 1.00 95.31 71 GLN A N 1
ATOM 594 C CA . GLN A 1 71 ? -2.518 3.301 11.929 1.00 95.31 71 GLN A CA 1
ATOM 595 C C . GLN A 1 71 ? -1.969 3.736 10.564 1.00 95.31 71 GLN A C 1
ATOM 597 O O . GLN A 1 71 ? -1.208 3.004 9.921 1.00 95.31 71 GLN A O 1
ATOM 602 N N . ALA A 1 72 ? -2.316 4.954 10.142 1.00 94.75 72 ALA A N 1
ATOM 603 C CA . ALA A 1 72 ? -1.916 5.517 8.852 1.00 94.75 72 ALA A CA 1
ATOM 604 C C . ALA A 1 72 ? -0.391 5.543 8.648 1.00 94.75 72 ALA A C 1
ATOM 606 O O . ALA A 1 72 ? 0.100 5.152 7.592 1.00 94.75 72 ALA A O 1
ATOM 607 N N . ASN A 1 73 ? 0.376 5.939 9.669 1.00 95.62 73 ASN A N 1
ATOM 608 C CA . ASN A 1 73 ? 1.841 5.970 9.607 1.00 95.62 73 ASN A CA 1
ATOM 609 C C . ASN A 1 73 ? 2.438 4.579 9.345 1.00 95.62 73 ASN A C 1
ATOM 611 O O . ASN A 1 73 ? 3.285 4.433 8.471 1.00 95.62 73 ASN A O 1
ATOM 615 N N . LYS A 1 74 ? 1.950 3.545 10.037 1.00 95.81 74 LYS A N 1
ATOM 616 C CA . LYS A 1 74 ? 2.424 2.172 9.852 1.00 95.81 74 LYS A CA 1
ATOM 617 C C . LYS A 1 74 ? 2.085 1.639 8.460 1.00 95.81 74 LYS A C 1
ATOM 619 O O . LYS A 1 74 ? 2.925 0.997 7.834 1.00 95.81 74 LYS A O 1
ATOM 624 N N . LEU A 1 75 ? 0.886 1.933 7.953 1.00 95.50 75 LEU A N 1
ATOM 625 C CA . LEU A 1 75 ? 0.508 1.603 6.575 1.00 95.50 75 LEU A CA 1
ATOM 626 C C . LEU A 1 75 ? 1.431 2.267 5.558 1.00 95.50 75 LEU A C 1
ATOM 628 O O . LEU A 1 75 ? 1.934 1.592 4.663 1.00 95.50 75 LEU A O 1
ATOM 632 N N . LEU A 1 76 ? 1.682 3.567 5.713 1.00 95.81 76 LEU A N 1
ATOM 633 C CA . LEU A 1 76 ? 2.562 4.319 4.823 1.00 95.81 76 LEU A CA 1
ATOM 634 C C . LEU A 1 76 ? 3.995 3.794 4.863 1.00 95.81 76 LEU A C 1
ATOM 636 O O . LEU A 1 76 ? 4.599 3.645 3.807 1.00 95.81 76 LEU A O 1
ATOM 640 N N . ASP A 1 77 ? 4.525 3.460 6.039 1.00 95.62 77 ASP A N 1
ATOM 641 C CA . ASP A 1 77 ? 5.867 2.887 6.174 1.00 95.62 77 ASP A CA 1
ATOM 642 C C . ASP A 1 77 ? 5.991 1.557 5.423 1.00 95.62 77 ASP A C 1
ATOM 644 O O . ASP A 1 77 ? 6.973 1.324 4.710 1.00 95.62 77 ASP A O 1
ATOM 648 N N . ILE A 1 78 ? 4.981 0.688 5.544 1.00 95.81 78 ILE A N 1
ATOM 649 C CA . ILE A 1 78 ? 4.946 -0.584 4.819 1.00 95.81 78 ILE A CA 1
ATOM 650 C C . ILE A 1 78 ? 4.854 -0.334 3.310 1.00 95.81 78 ILE A C 1
ATOM 652 O O . ILE A 1 78 ? 5.661 -0.874 2.555 1.00 95.81 78 ILE A O 1
ATOM 656 N N . ILE A 1 79 ? 3.917 0.513 2.874 1.00 94.88 79 ILE A N 1
ATOM 657 C CA . ILE A 1 79 ? 3.693 0.846 1.462 1.00 94.88 79 ILE A CA 1
ATOM 658 C C . ILE A 1 79 ? 4.948 1.453 0.840 1.00 94.88 79 ILE A C 1
ATOM 660 O O . ILE A 1 79 ? 5.420 0.977 -0.190 1.00 94.88 79 ILE A O 1
ATOM 664 N N . ASN A 1 80 ? 5.555 2.443 1.484 1.00 93.88 80 ASN A N 1
ATOM 665 C CA . ASN A 1 80 ? 6.778 3.066 0.995 1.00 93.88 80 ASN A CA 1
ATOM 666 C C . ASN A 1 80 ? 7.915 2.044 0.876 1.00 93.88 80 ASN A C 1
ATOM 668 O O . ASN A 1 80 ? 8.633 2.047 -0.121 1.00 93.88 80 ASN A O 1
ATOM 672 N N . GLY A 1 81 ? 8.032 1.129 1.842 1.00 92.94 81 GLY A N 1
ATOM 673 C CA . GLY A 1 81 ? 8.999 0.034 1.795 1.00 92.94 81 GLY A CA 1
ATOM 674 C C . GLY A 1 81 ? 8.756 -0.988 0.679 1.00 92.94 81 GLY A C 1
ATOM 675 O O . GLY A 1 81 ? 9.686 -1.698 0.316 1.00 92.94 81 GLY A O 1
ATOM 676 N N . MET A 1 82 ? 7.544 -1.076 0.122 1.00 92.81 82 MET A N 1
ATOM 677 C CA . MET A 1 82 ? 7.270 -1.912 -1.053 1.00 92.81 82 MET A CA 1
ATOM 678 C C . MET A 1 82 ? 7.626 -1.208 -2.360 1.00 92.81 82 MET A C 1
ATOM 680 O O . MET A 1 82 ? 8.151 -1.842 -3.269 1.00 92.81 82 MET A O 1
ATOM 684 N N . PHE A 1 83 ? 7.332 0.090 -2.471 1.00 91.44 83 PHE A N 1
ATOM 685 C CA . PHE A 1 83 ? 7.400 0.800 -3.750 1.00 91.44 83 PHE A CA 1
ATOM 686 C C . PHE A 1 83 ? 8.727 1.509 -4.022 1.00 91.44 83 PHE A C 1
ATOM 688 O O . PHE A 1 83 ? 9.026 1.786 -5.185 1.00 91.44 83 PHE A O 1
ATOM 695 N N . TYR A 1 84 ? 9.528 1.773 -2.990 1.00 89.00 84 TYR A N 1
ATOM 696 C CA . TYR A 1 84 ? 10.792 2.499 -3.095 1.00 89.00 84 TYR A CA 1
ATOM 697 C C . TYR A 1 84 ? 11.950 1.646 -2.584 1.00 89.00 84 TYR A C 1
ATOM 699 O O . TYR A 1 84 ? 11.866 1.074 -1.497 1.00 89.00 84 TYR A O 1
ATOM 707 N N . LYS A 1 85 ? 13.046 1.587 -3.348 1.00 77.62 85 LYS A N 1
ATOM 708 C CA . LYS A 1 85 ? 14.295 0.990 -2.857 1.00 77.62 85 LYS A CA 1
ATOM 709 C C . LYS A 1 85 ? 14.884 1.853 -1.736 1.00 77.62 85 LYS A C 1
ATOM 711 O O . LYS A 1 85 ? 14.879 3.082 -1.851 1.00 77.62 85 LYS A O 1
ATOM 716 N N . GLN A 1 86 ? 15.343 1.198 -0.669 1.00 65.12 86 GLN A N 1
ATOM 717 C CA . GLN A 1 86 ? 16.027 1.811 0.478 1.00 65.12 86 GLN A CA 1
ATOM 718 C C . GLN A 1 86 ? 17.543 1.760 0.312 1.00 65.12 86 GLN A C 1
ATOM 720 O O . GLN A 1 86 ? 18.034 0.756 -0.252 1.00 65.12 86 GLN A O 1
#

pLDDT: mean 90.78, std 11.03, range [35.19, 97.88]

Foldseek 3Di:
DPFDFLDDDPVLVVLLVVLLVCLVVLNDDVVSVVSLVVSCVVRVVVWDPQLVVLVVVLVVLPVVDDSVRDRSVVNNVSSCSNTTHD